Protein AF-A0A3B0YFP9-F1 (afdb_monomer_lite)

Radius of gyration: 20.04 Å; chains: 1; bounding box: 49×16×54 Å

pLDDT: mean 88.62, std 4.92, range [62.31, 92.88]

Sequence (75 aa):
MATLAEKWYSDGQEKGLEKGLEKGREEGREEGERNLFKQIIQRRYDVDVLPAWAEQAVNAASKAQIESWTRKSFD

Organism: NCBI:txid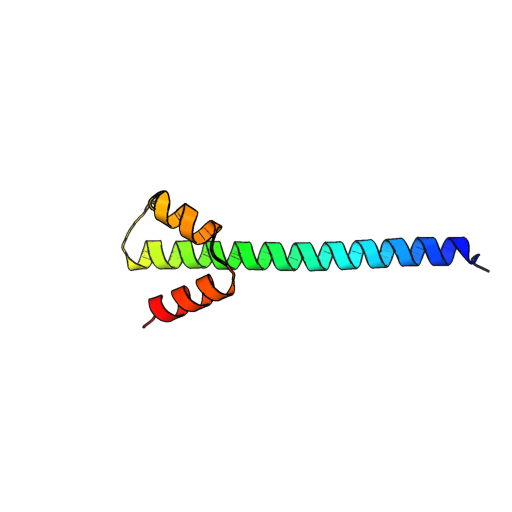652676

Foldseek 3Di:
DDDPVNVVVVVVVVVVVVVVVVVVVVVVVLVVLLVVLVVLCCVLVVNPDDPPVVNVCSVPDDPVVSVVVVVVSVD

Structure (mmCIF, N/CA/C/O backbone):
data_AF-A0A3B0YFP9-F1
#
_entry.id   AF-A0A3B0YFP9-F1
#
loop_
_atom_site.group_PDB
_atom_site.id
_atom_site.type_symbol
_atom_site.label_atom_id
_atom_site.label_alt_id
_atom_site.label_comp_id
_atom_site.label_asym_id
_atom_site.label_entity_id
_atom_site.label_seq_id
_atom_site.pdbx_PDB_ins_code
_atom_site.Cartn_x
_atom_site.Cartn_y
_atom_site.Cartn_z
_atom_site.occupancy
_atom_site.B_iso_or_equiv
_atom_site.auth_seq_id
_atom_site.auth_comp_id
_atom_site.auth_asym_id
_atom_site.auth_atom_id
_atom_site.pdbx_PDB_model_num
ATOM 1 N N . MET A 1 1 ? 33.109 -10.457 -32.513 1.00 62.31 1 MET A N 1
ATOM 2 C CA . MET A 1 1 ? 33.193 -9.510 -31.382 1.00 62.31 1 MET A CA 1
ATOM 3 C C . MET A 1 1 ? 31.873 -8.769 -31.342 1.00 62.31 1 MET A C 1
ATOM 5 O O . MET A 1 1 ? 31.502 -8.249 -32.386 1.00 62.31 1 MET A O 1
ATOM 9 N N . ALA A 1 2 ? 31.151 -8.788 -30.220 1.00 68.50 2 ALA A N 1
ATOM 10 C CA . ALA A 1 2 ? 29.919 -8.010 -30.101 1.00 68.50 2 ALA A CA 1
ATOM 11 C C . ALA A 1 2 ? 30.253 -6.520 -30.253 1.00 68.50 2 ALA A C 1
ATOM 13 O O . ALA A 1 2 ? 31.232 -6.030 -29.683 1.00 68.50 2 ALA A O 1
ATOM 14 N N . THR A 1 3 ? 29.482 -5.827 -31.075 1.00 85.50 3 THR A N 1
ATOM 15 C CA . THR A 1 3 ? 29.627 -4.398 -31.327 1.00 85.50 3 THR A CA 1
ATOM 16 C C . THR A 1 3 ? 29.284 -3.604 -30.069 1.00 85.50 3 THR A C 1
ATOM 18 O O . THR A 1 3 ? 28.533 -4.050 -29.198 1.00 85.50 3 THR A O 1
ATOM 21 N N . LEU A 1 4 ? 29.819 -2.386 -29.970 1.00 84.19 4 LEU A N 1
ATOM 22 C CA . LEU A 1 4 ? 29.477 -1.476 -28.879 1.00 84.19 4 LEU A CA 1
ATOM 23 C C . LEU A 1 4 ? 27.951 -1.262 -28.802 1.00 84.19 4 LEU A C 1
ATOM 25 O O . LEU A 1 4 ? 27.399 -1.241 -27.711 1.00 84.19 4 LEU A O 1
ATOM 29 N N . ALA A 1 5 ? 27.259 -1.214 -29.944 1.00 84.12 5 ALA A N 1
ATOM 30 C CA . ALA A 1 5 ? 25.803 -1.083 -30.008 1.00 84.12 5 ALA A CA 1
ATOM 31 C C . ALA A 1 5 ? 25.054 -2.269 -29.370 1.00 84.12 5 ALA A C 1
ATOM 33 O O . ALA A 1 5 ? 24.136 -2.052 -28.582 1.00 84.12 5 ALA A O 1
ATOM 34 N N . GLU A 1 6 ? 25.467 -3.511 -29.643 1.00 84.19 6 GLU A N 1
ATOM 35 C CA . GLU A 1 6 ? 24.862 -4.709 -29.036 1.00 84.19 6 GLU A CA 1
ATOM 36 C C . GLU A 1 6 ? 25.064 -4.735 -27.517 1.00 84.19 6 GLU A C 1
ATOM 38 O O . GLU A 1 6 ? 24.143 -5.068 -26.771 1.00 84.19 6 GLU A O 1
ATOM 43 N N . LYS A 1 7 ? 26.244 -4.313 -27.045 1.00 84.25 7 LYS A N 1
ATOM 44 C CA . LYS A 1 7 ? 26.540 -4.241 -25.610 1.00 84.25 7 LYS A CA 1
ATOM 45 C C . LYS A 1 7 ? 25.676 -3.199 -24.895 1.00 84.25 7 LYS A C 1
ATOM 47 O O . LYS A 1 7 ? 25.151 -3.485 -23.826 1.00 84.25 7 LYS A O 1
ATOM 52 N N . TRP A 1 8 ? 25.501 -2.016 -25.485 1.00 86.81 8 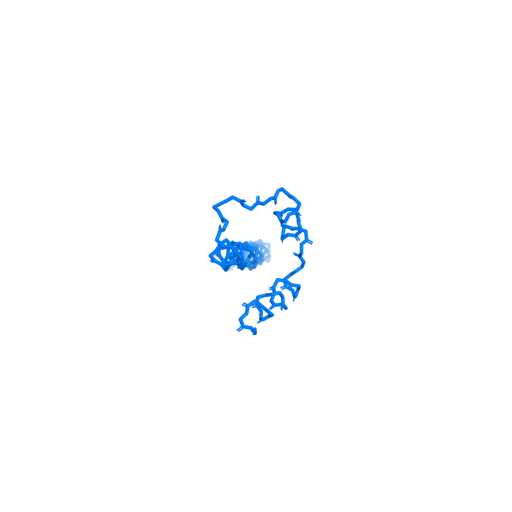TRP A N 1
ATOM 53 C CA . TRP A 1 8 ? 24.640 -0.964 -24.929 1.00 86.81 8 TRP A CA 1
ATOM 54 C C . TRP A 1 8 ? 23.162 -1.363 -24.920 1.00 86.81 8 TRP A C 1
ATOM 56 O O . TRP A 1 8 ? 22.453 -1.065 -23.963 1.00 86.81 8 TRP A O 1
ATOM 66 N N . TYR A 1 9 ? 22.698 -2.054 -25.963 1.00 89.25 9 TYR A N 1
ATOM 67 C CA . TYR A 1 9 ? 21.323 -2.541 -26.029 1.00 89.25 9 TYR A CA 1
ATOM 68 C C . TYR A 1 9 ? 21.046 -3.617 -24.969 1.00 89.25 9 TYR A C 1
ATOM 70 O O . TYR A 1 9 ? 20.050 -3.528 -24.253 1.00 89.25 9 TYR A O 1
ATOM 78 N N . SER A 1 10 ? 21.960 -4.582 -24.812 1.00 86.88 10 SER A N 1
ATOM 79 C CA . SER A 1 10 ? 21.876 -5.622 -23.777 1.00 86.88 10 SER A CA 1
ATOM 80 C C . SER A 1 10 ? 21.882 -5.030 -22.365 1.00 86.88 10 SER A C 1
ATOM 82 O O . SER A 1 10 ? 21.023 -5.363 -21.556 1.00 86.88 10 SER A O 1
ATOM 84 N N . ASP A 1 11 ? 22.802 -4.104 -22.087 1.00 88.56 11 ASP A N 1
ATOM 85 C CA . ASP A 1 11 ? 22.923 -3.439 -20.782 1.00 88.56 11 ASP A CA 1
ATOM 86 C C . ASP A 1 11 ? 21.682 -2.582 -20.461 1.00 88.56 11 ASP A C 1
ATOM 88 O O . ASP A 1 11 ? 21.213 -2.528 -19.325 1.00 88.56 11 ASP A O 1
ATOM 92 N N . GLY A 1 12 ? 21.085 -1.949 -21.478 1.00 89.62 12 GLY A N 1
ATOM 93 C CA . GLY A 1 12 ? 19.820 -1.228 -21.340 1.00 89.62 12 GLY A CA 1
ATOM 94 C C . GLY A 1 12 ? 18.640 -2.142 -20.993 1.00 89.62 12 GLY A C 1
ATOM 95 O O . GLY A 1 12 ? 17.819 -1.779 -20.148 1.00 89.62 12 GLY A O 1
ATOM 96 N N . GLN A 1 13 ? 18.564 -3.326 -21.606 1.00 91.31 13 GLN A N 1
ATOM 97 C CA . GLN A 1 13 ? 17.527 -4.312 -21.291 1.00 91.31 13 GLN A CA 1
ATOM 98 C C . GLN A 1 13 ? 17.692 -4.895 -19.887 1.00 91.31 13 GLN A C 1
ATOM 100 O O . GLN A 1 13 ? 16.708 -4.946 -19.150 1.00 91.31 13 GLN A O 1
ATOM 105 N N . GLU A 1 14 ? 18.911 -5.275 -19.491 1.00 89.56 14 GLU A N 1
ATOM 106 C CA . GLU A 1 14 ? 19.187 -5.786 -18.142 1.00 89.56 14 GLU A CA 1
ATOM 107 C C . GLU A 1 14 ? 18.815 -4.757 -17.073 1.00 89.56 14 GLU A C 1
ATOM 109 O O . GLU A 1 14 ? 18.040 -5.062 -16.169 1.00 89.56 14 GLU A O 1
ATOM 114 N N . LYS A 1 15 ? 19.258 -3.503 -17.230 1.00 90.06 15 LYS A N 1
ATOM 115 C CA . LYS A 1 15 ? 18.913 -2.416 -16.299 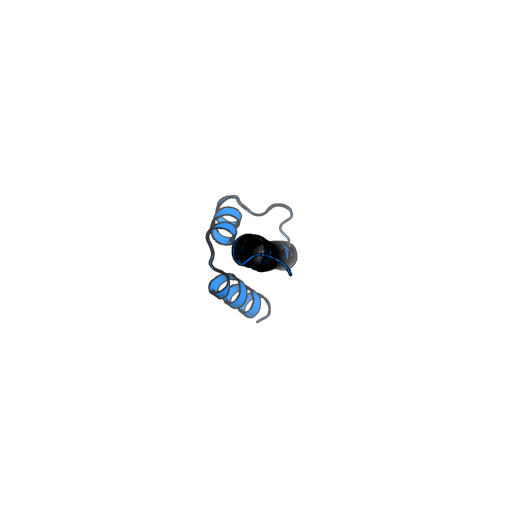1.00 90.06 15 LYS A CA 1
ATOM 116 C C . LYS A 1 15 ? 17.417 -2.118 -16.265 1.00 90.06 15 LYS A C 1
ATOM 118 O O . LYS A 1 15 ? 16.887 -1.750 -15.219 1.00 90.06 15 LYS A O 1
ATOM 123 N N . GLY A 1 16 ? 16.735 -2.215 -17.406 1.00 90.69 16 GLY A N 1
ATOM 124 C CA . GLY A 1 16 ? 15.287 -2.032 -17.482 1.00 90.69 16 GLY A CA 1
ATOM 125 C C . GLY A 1 16 ? 14.538 -3.124 -16.721 1.00 90.69 16 GLY A C 1
ATOM 126 O O . GLY A 1 16 ? 13.633 -2.823 -15.941 1.00 90.69 16 GLY A O 1
ATOM 127 N N . LEU A 1 17 ? 14.953 -4.377 -16.909 1.00 92.88 17 LEU A N 1
ATOM 128 C CA . LEU A 1 17 ? 14.379 -5.530 -16.229 1.00 92.88 17 LEU A CA 1
ATOM 129 C C . LEU A 1 17 ? 14.635 -5.478 -14.719 1.00 92.88 17 LEU A C 1
ATOM 131 O O . LEU A 1 17 ? 13.702 -5.662 -13.943 1.00 92.88 17 LEU A O 1
ATOM 135 N N . GLU A 1 18 ? 15.864 -5.173 -14.304 1.00 92.19 18 GLU A N 1
ATOM 136 C CA . GLU A 1 18 ? 16.248 -5.069 -12.893 1.00 92.19 18 GLU A CA 1
ATOM 137 C C . GLU A 1 18 ? 15.419 -4.003 -12.167 1.00 92.19 18 GLU A C 1
ATOM 139 O O . GLU A 1 18 ? 14.783 -4.297 -11.156 1.00 92.19 18 GLU A O 1
ATOM 144 N N . LYS A 1 19 ? 15.316 -2.796 -12.741 1.00 90.69 19 LYS A N 1
ATOM 145 C CA . LYS A 1 19 ? 14.478 -1.720 -12.188 1.00 90.69 19 LYS A CA 1
ATOM 146 C C . LYS A 1 19 ? 13.000 -2.098 -12.131 1.00 90.69 19 LYS A C 1
ATOM 148 O O . LYS A 1 19 ? 12.311 -1.738 -11.178 1.00 90.69 19 LYS A O 1
ATOM 153 N N . GLY A 1 20 ? 12.497 -2.799 -13.149 1.00 91.06 20 GLY A N 1
ATOM 154 C CA . GLY A 1 20 ? 11.111 -3.265 -13.185 1.00 91.06 20 GLY A CA 1
ATOM 155 C C . GLY A 1 20 ? 10.815 -4.283 -12.084 1.00 91.06 20 GLY A C 1
ATOM 156 O O . GLY A 1 20 ? 9.809 -4.163 -11.387 1.00 91.06 20 GLY A O 1
ATOM 157 N N . LEU A 1 21 ? 11.716 -5.248 -11.892 1.00 92.56 21 LEU A N 1
ATOM 158 C CA . LEU A 1 21 ? 11.610 -6.260 -10.844 1.00 92.56 21 LEU A CA 1
ATOM 159 C C . LEU A 1 21 ? 11.715 -5.646 -9.448 1.00 92.56 21 LEU A C 1
ATOM 161 O O . LEU A 1 21 ? 10.930 -6.001 -8.571 1.00 92.56 21 LEU A O 1
ATOM 165 N N . GLU A 1 22 ? 12.650 -4.719 -9.237 1.00 92.56 22 GLU A N 1
ATOM 166 C CA . GLU A 1 22 ? 12.815 -4.038 -7.954 1.00 92.56 22 GLU A CA 1
ATOM 167 C C . GLU A 1 22 ? 11.560 -3.244 -7.581 1.00 92.56 22 GLU A C 1
ATOM 169 O O . GLU A 1 22 ? 11.011 -3.440 -6.494 1.00 92.56 22 GLU A O 1
ATOM 174 N N . LYS A 1 23 ? 11.048 -2.437 -8.518 1.00 90.31 23 LYS A N 1
ATOM 175 C CA . LYS A 1 23 ? 9.830 -1.652 -8.315 1.00 90.31 23 LYS A CA 1
ATOM 176 C C . LYS A 1 23 ? 8.611 -2.541 -8.061 1.00 90.31 23 LYS A C 1
ATOM 178 O O . LYS A 1 23 ? 7.879 -2.305 -7.106 1.00 90.31 23 LYS A O 1
ATOM 183 N N . GLY A 1 24 ? 8.422 -3.596 -8.857 1.00 91.00 24 GLY A N 1
ATOM 184 C CA . GLY A 1 24 ? 7.305 -4.527 -8.668 1.00 91.00 24 GLY A CA 1
ATOM 185 C C . GLY A 1 24 ? 7.370 -5.265 -7.328 1.00 91.00 24 GLY A C 1
ATOM 186 O O . GLY A 1 24 ? 6.350 -5.469 -6.671 1.00 91.00 24 GLY A O 1
ATOM 187 N N . ARG A 1 25 ? 8.576 -5.626 -6.874 1.00 92.31 25 ARG A N 1
ATOM 188 C CA . ARG A 1 25 ? 8.778 -6.247 -5.560 1.00 92.31 25 ARG A CA 1
ATOM 189 C C . ARG A 1 25 ? 8.463 -5.281 -4.420 1.00 92.31 25 ARG A C 1
ATOM 191 O O . ARG A 1 25 ? 7.907 -5.704 -3.409 1.00 92.31 25 ARG A O 1
ATOM 198 N N . GLU A 1 26 ? 8.838 -4.013 -4.555 1.00 90.25 26 GLU A N 1
ATOM 199 C CA . GLU A 1 26 ? 8.540 -2.986 -3.558 1.00 90.25 26 GLU A CA 1
ATOM 200 C C . GLU A 1 26 ? 7.036 -2.700 -3.474 1.00 90.25 26 GLU A C 1
ATOM 202 O O . GLU A 1 26 ? 6.476 -2.791 -2.381 1.00 90.25 26 GLU A O 1
ATOM 207 N N . GLU A 1 27 ? 6.373 -2.476 -4.612 1.00 88.69 27 GLU A N 1
ATOM 208 C CA . GLU A 1 27 ? 4.921 -2.268 -4.688 1.00 88.69 27 GLU A CA 1
ATOM 209 C C . GLU A 1 27 ? 4.150 -3.460 -4.099 1.00 88.69 27 GLU A C 1
ATOM 211 O O . GLU A 1 27 ? 3.287 -3.276 -3.239 1.00 88.69 27 GLU A O 1
ATOM 216 N N . GLY A 1 28 ? 4.521 -4.693 -4.468 1.00 90.56 28 GLY A N 1
ATOM 217 C CA . GLY A 1 28 ? 3.887 -5.899 -3.927 1.00 90.56 28 GLY A CA 1
ATOM 218 C C . GLY A 1 28 ? 4.084 -6.059 -2.416 1.00 90.56 28 GLY A C 1
ATOM 219 O O . GLY A 1 28 ? 3.193 -6.537 -1.710 1.00 90.56 28 GLY A O 1
ATOM 220 N N . ARG A 1 29 ? 5.232 -5.623 -1.884 1.00 89.62 29 ARG A N 1
ATOM 221 C CA . ARG A 1 29 ? 5.491 -5.637 -0.440 1.00 89.62 29 ARG A CA 1
ATOM 222 C C . ARG A 1 29 ? 4.638 -4.601 0.292 1.00 89.62 29 ARG A C 1
ATOM 224 O O . ARG A 1 29 ? 4.093 -4.921 1.345 1.00 89.62 29 ARG A O 1
ATOM 231 N N . GLU A 1 30 ? 4.498 -3.394 -0.253 1.00 89.44 30 GLU A N 1
ATOM 232 C CA . GLU A 1 30 ? 3.632 -2.362 0.329 1.00 89.44 30 GLU A CA 1
ATOM 233 C C . GLU A 1 30 ? 2.156 -2.766 0.322 1.00 89.44 30 GLU A C 1
ATOM 235 O O . GLU A 1 30 ? 1.454 -2.582 1.318 1.00 89.44 30 GLU A O 1
ATOM 240 N N . GLU A 1 31 ? 1.674 -3.332 -0.785 1.00 90.38 31 GLU A N 1
ATOM 241 C CA . GLU A 1 31 ? 0.305 -3.836 -0.878 1.00 90.38 31 GLU A CA 1
ATOM 242 C C . GLU A 1 31 ? 0.063 -4.967 0.133 1.00 90.38 31 GLU A C 1
ATOM 244 O O . GLU A 1 31 ? -0.943 -4.964 0.847 1.00 90.38 31 GLU A O 1
ATOM 249 N N . GLY A 1 32 ? 1.025 -5.886 0.271 1.00 91.31 32 GLY A N 1
ATOM 250 C CA . GLY A 1 32 ? 0.994 -6.944 1.279 1.00 91.31 32 GLY A CA 1
ATOM 251 C C . GLY A 1 32 ? 0.916 -6.410 2.713 1.00 91.31 32 GLY A C 1
ATOM 252 O O . GLY A 1 32 ? 0.087 -6.876 3.494 1.00 91.31 32 GLY A O 1
ATOM 253 N N . GLU A 1 33 ? 1.726 -5.406 3.060 1.00 91.19 33 GLU A N 1
ATOM 254 C CA . GLU A 1 33 ? 1.705 -4.766 4.385 1.00 91.19 33 GLU A CA 1
ATOM 255 C C . GLU A 1 33 ? 0.361 -4.079 4.673 1.00 91.19 33 GLU A C 1
ATOM 257 O O . GLU A 1 33 ? -0.201 -4.255 5.758 1.00 91.19 33 GLU A O 1
ATOM 262 N N . ARG A 1 34 ? -0.205 -3.352 3.697 1.00 91.12 34 ARG A N 1
ATOM 263 C CA . ARG A 1 34 ? -1.536 -2.732 3.822 1.00 91.12 34 ARG A CA 1
ATOM 264 C C . ARG A 1 34 ? -2.622 -3.784 4.036 1.00 91.12 34 ARG A C 1
ATOM 266 O O . ARG A 1 34 ? -3.449 -3.634 4.934 1.00 91.12 34 ARG A O 1
ATOM 273 N N . ASN A 1 35 ? -2.608 -4.860 3.251 1.00 91.38 35 ASN A N 1
ATOM 274 C CA . ASN A 1 35 ? -3.586 -5.944 3.360 1.00 91.38 35 ASN A CA 1
ATOM 275 C C . ASN A 1 35 ? -3.480 -6.687 4.698 1.00 91.38 35 ASN A C 1
ATOM 277 O O . ASN A 1 35 ? -4.505 -7.013 5.299 1.00 91.38 35 ASN A O 1
ATOM 281 N N . LEU A 1 36 ? -2.264 -6.907 5.202 1.00 91.00 36 LEU A N 1
ATOM 282 C CA . LEU A 1 36 ? -2.056 -7.486 6.528 1.00 91.00 36 LEU A CA 1
ATOM 283 C C . LEU A 1 36 ? -2.618 -6.573 7.623 1.00 91.00 36 LEU A C 1
ATOM 285 O O . LEU A 1 36 ? -3.329 -7.042 8.511 1.00 91.00 36 LEU A O 1
ATOM 289 N N . PHE A 1 37 ? -2.349 -5.268 7.540 1.00 90.69 37 PHE A N 1
ATOM 290 C CA . PHE A 1 37 ? -2.881 -4.300 8.493 1.00 90.69 37 PHE A CA 1
ATOM 291 C C . PHE A 1 37 ? -4.417 -4.272 8.489 1.00 90.69 37 PHE A C 1
ATOM 293 O O . PHE A 1 37 ? -5.016 -4.298 9.564 1.00 90.69 37 PHE A O 1
ATOM 300 N N . LYS A 1 38 ? -5.059 -4.327 7.308 1.00 90.75 38 LYS A N 1
ATOM 301 C CA . LYS A 1 38 ? -6.525 -4.462 7.179 1.00 90.75 38 LYS A CA 1
ATOM 302 C C . LYS A 1 38 ? -7.053 -5.700 7.918 1.00 90.75 38 LYS A C 1
ATOM 304 O O . LYS A 1 38 ? -8.013 -5.590 8.675 1.00 90.75 38 LYS A O 1
ATOM 309 N N . GLN A 1 39 ? -6.394 -6.851 7.783 1.00 90.75 39 GLN A N 1
ATOM 310 C CA . GLN A 1 39 ? -6.800 -8.070 8.495 1.00 90.75 39 GLN A CA 1
ATOM 311 C C . GLN A 1 39 ? -6.630 -7.958 10.017 1.00 90.75 39 GLN A C 1
ATOM 313 O O . GLN A 1 39 ? -7.467 -8.462 10.766 1.00 90.75 39 GLN A O 1
ATOM 318 N N . ILE A 1 40 ? -5.565 -7.300 10.489 1.00 90.06 40 ILE A N 1
ATOM 319 C CA . ILE A 1 40 ? -5.329 -7.086 11.925 1.00 90.06 40 ILE A CA 1
ATOM 32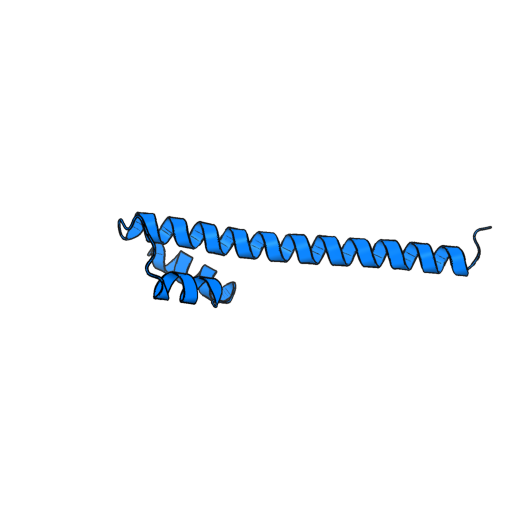0 C C . ILE A 1 40 ? -6.453 -6.244 12.526 1.00 90.06 40 ILE A C 1
ATOM 322 O O . ILE A 1 40 ? -7.017 -6.632 13.545 1.00 90.06 40 ILE A O 1
ATOM 326 N N . ILE A 1 41 ? -6.809 -5.121 11.899 1.00 90.50 41 ILE A N 1
ATOM 327 C CA . ILE A 1 41 ? -7.862 -4.238 12.418 1.00 90.50 41 ILE A CA 1
ATOM 328 C C . ILE A 1 41 ? -9.256 -4.866 12.300 1.00 90.50 41 ILE A C 1
ATOM 330 O O . ILE A 1 41 ? -10.037 -4.733 13.237 1.00 90.50 41 ILE A O 1
ATOM 334 N N . GLN A 1 42 ? -9.548 -5.615 11.229 1.00 90.94 42 GLN A N 1
ATOM 335 C CA . GLN A 1 42 ? -10.793 -6.389 11.117 1.00 90.94 42 GLN A CA 1
ATOM 336 C C . GLN A 1 42 ? -10.937 -7.374 12.279 1.00 90.94 42 GLN A C 1
ATOM 338 O O . GLN A 1 42 ? -11.965 -7.398 12.945 1.00 90.94 42 GLN A O 1
ATOM 343 N N . ARG A 1 43 ? -9.874 -8.129 12.590 1.00 90.12 43 ARG A N 1
ATOM 344 C CA . ARG A 1 43 ? -9.882 -9.080 13.712 1.00 90.12 43 ARG A CA 1
ATOM 345 C C . ARG A 1 43 ? -9.894 -8.400 15.079 1.00 90.12 43 ARG A C 1
ATOM 347 O O . ARG A 1 43 ? -10.563 -8.884 15.980 1.00 90.12 43 ARG A O 1
ATOM 354 N N . ARG A 1 44 ? -9.143 -7.308 15.263 1.00 87.50 44 ARG A N 1
ATOM 355 C CA . ARG A 1 44 ? -9.026 -6.620 16.563 1.00 87.50 44 ARG A CA 1
ATOM 356 C C . ARG A 1 44 ? -10.331 -5.944 16.966 1.00 87.50 44 ARG A C 1
ATOM 358 O O . ARG A 1 44 ? -10.687 -5.972 18.138 1.00 87.50 44 ARG A O 1
ATOM 365 N N . TYR A 1 45 ? -10.999 -5.308 16.009 1.00 87.25 45 TYR A N 1
ATOM 366 C CA . TYR A 1 45 ? -12.232 -4.566 16.259 1.00 87.25 45 TYR A CA 1
ATOM 367 C C . TYR A 1 45 ? -13.496 -5.391 15.987 1.00 87.25 45 TYR A C 1
ATOM 369 O O . TYR A 1 45 ? -14.585 -4.846 16.129 1.00 87.25 45 TYR A O 1
ATOM 377 N N . ASP A 1 46 ? -13.348 -6.671 15.626 1.00 88.62 46 ASP A N 1
ATOM 378 C CA . ASP A 1 46 ? -14.443 -7.583 15.263 1.00 88.62 46 ASP A CA 1
ATOM 379 C C . ASP A 1 46 ? -15.356 -6.989 14.176 1.00 88.62 46 ASP A C 1
ATOM 381 O O . ASP A 1 46 ? -16.576 -6.901 14.296 1.00 88.62 46 ASP A O 1
ATOM 385 N N . VAL A 1 47 ? -14.719 -6.484 13.117 1.00 86.56 47 VAL A N 1
ATOM 386 C CA . VAL A 1 47 ? -15.381 -5.823 11.992 1.00 86.56 47 VAL A CA 1
ATOM 387 C C . VAL A 1 47 ? -15.154 -6.645 10.728 1.00 86.56 47 VAL A C 1
ATOM 389 O O . VAL A 1 47 ? -14.027 -6.742 10.247 1.00 86.56 47 VAL A O 1
ATOM 392 N N . ASP A 1 48 ? -16.232 -7.164 10.137 1.00 83.69 48 ASP A N 1
ATOM 393 C CA . ASP A 1 48 ? -16.169 -7.903 8.867 1.00 83.69 48 ASP A CA 1
ATOM 394 C C . ASP A 1 48 ? -15.770 -7.001 7.690 1.00 83.69 48 ASP A C 1
ATOM 396 O O . ASP A 1 48 ? -14.938 -7.361 6.853 1.00 83.69 48 ASP A O 1
ATOM 400 N N . VAL A 1 49 ? -16.334 -5.790 7.634 1.00 86.56 49 VAL A N 1
ATOM 401 C CA . VAL A 1 49 ? -16.119 -4.836 6.539 1.00 86.56 49 VAL A CA 1
ATOM 402 C C . VAL A 1 49 ? -15.553 -3.534 7.078 1.00 86.56 49 VAL A C 1
ATOM 404 O O . VAL A 1 49 ? -16.206 -2.810 7.829 1.00 86.56 49 VAL A O 1
ATOM 407 N N . LEU A 1 50 ? -14.335 -3.215 6.650 1.00 86.31 50 LEU A N 1
ATOM 408 C CA . LEU A 1 50 ? -13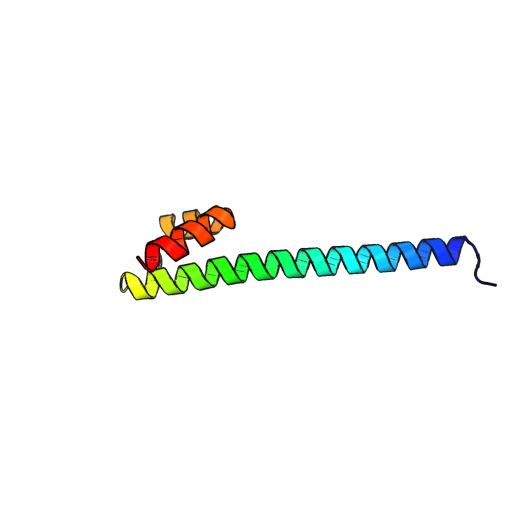.694 -1.951 6.979 1.00 86.31 50 LEU A CA 1
ATOM 409 C C . LEU A 1 50 ? -14.528 -0.770 6.460 1.00 86.31 50 LEU A C 1
ATOM 411 O O . LEU A 1 50 ? -14.868 -0.737 5.276 1.00 86.31 50 LEU A O 1
ATOM 415 N N . PRO A 1 51 ? -14.841 0.225 7.309 1.00 90.69 51 PRO A N 1
ATOM 416 C CA . PRO A 1 51 ? -15.510 1.435 6.857 1.00 90.69 51 PRO A CA 1
ATOM 417 C C . PRO A 1 51 ? -14.718 2.126 5.743 1.00 90.69 51 PRO A C 1
ATOM 419 O O . PRO A 1 51 ? -13.487 2.174 5.790 1.00 90.69 51 PRO A O 1
ATOM 422 N N . ALA A 1 52 ? -15.416 2.748 4.790 1.00 89.81 52 ALA A N 1
ATOM 423 C CA . ALA A 1 52 ? -14.788 3.391 3.631 1.00 89.81 52 ALA A CA 1
ATOM 424 C C . ALA A 1 52 ? -13.701 4.417 4.011 1.00 89.81 52 ALA A C 1
ATOM 426 O O . ALA A 1 52 ? -12.662 4.493 3.359 1.00 89.81 52 ALA A O 1
ATOM 427 N N . TRP A 1 53 ? -13.901 5.168 5.100 1.00 91.44 53 TRP A N 1
ATOM 428 C CA . TRP A 1 53 ? -12.910 6.128 5.595 1.00 91.44 53 TRP A CA 1
ATOM 429 C C . TRP A 1 53 ? -11.620 5.444 6.076 1.00 91.44 53 TRP A C 1
ATOM 431 O O . TRP A 1 53 ? -10.530 5.979 5.879 1.00 91.44 53 TRP A O 1
ATOM 441 N N . ALA A 1 54 ? -11.727 4.258 6.681 1.00 89.31 54 ALA A N 1
ATOM 442 C CA . ALA A 1 54 ? -10.588 3.504 7.193 1.00 89.31 54 ALA A CA 1
ATOM 443 C C . ALA A 1 54 ? -9.815 2.859 6.042 1.00 89.31 54 ALA A C 1
ATOM 445 O O . ALA A 1 54 ? -8.588 2.900 6.013 1.00 89.31 54 ALA A O 1
ATOM 446 N N . GLU A 1 55 ? -10.527 2.336 5.044 1.00 89.44 55 GLU A N 1
ATOM 447 C CA . GLU A 1 55 ? -9.903 1.822 3.831 1.00 89.44 55 GLU A CA 1
ATOM 448 C C . GLU A 1 55 ? -9.153 2.917 3.058 1.00 89.44 55 GLU A C 1
ATOM 450 O O . GLU A 1 55 ? -7.997 2.723 2.679 1.00 89.44 55 GLU A O 1
ATOM 455 N N . GLN A 1 56 ? -9.761 4.094 2.889 1.00 91.56 56 GLN A N 1
ATOM 456 C CA . GLN A 1 56 ? -9.092 5.247 2.286 1.00 91.56 56 GLN A CA 1
ATOM 457 C C . GLN A 1 56 ? -7.864 5.683 3.090 1.00 91.56 56 GLN A C 1
ATOM 459 O O . GLN A 1 56 ? -6.821 5.956 2.497 1.00 91.56 56 GLN A O 1
ATOM 464 N N . ALA A 1 57 ? -7.952 5.696 4.422 1.00 91.62 57 ALA A N 1
ATOM 465 C CA . ALA A 1 57 ? -6.822 6.033 5.280 1.00 91.62 57 ALA A CA 1
ATOM 466 C C . ALA A 1 57 ? -5.660 5.038 5.129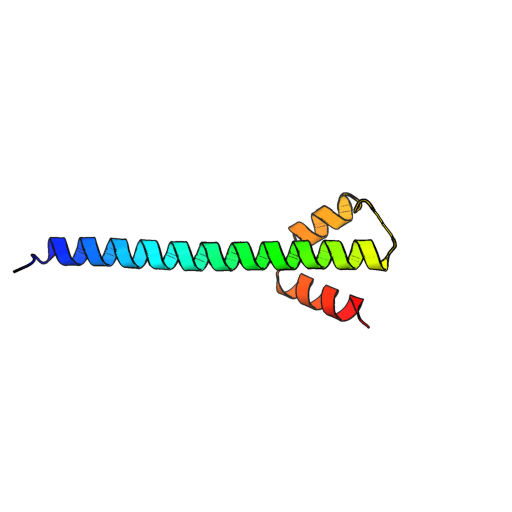 1.00 91.62 57 ALA A C 1
ATOM 468 O O . ALA A 1 57 ? -4.513 5.462 5.035 1.00 91.62 57 ALA A O 1
ATOM 469 N N . VAL A 1 58 ? -5.938 3.731 5.050 1.00 90.38 58 VAL A N 1
ATOM 470 C CA . VAL A 1 58 ? -4.914 2.691 4.837 1.00 90.38 58 VAL A CA 1
ATOM 471 C C . VAL A 1 58 ? -4.292 2.784 3.443 1.00 90.38 58 VAL A C 1
ATOM 473 O O . VAL A 1 58 ? -3.078 2.645 3.301 1.00 90.38 58 VAL A O 1
ATOM 476 N N . ASN A 1 59 ? -5.097 3.050 2.414 1.00 89.38 59 ASN A N 1
ATOM 477 C CA . ASN A 1 59 ? -4.604 3.170 1.042 1.00 89.38 59 ASN A CA 1
ATOM 478 C C . ASN A 1 59 ? -3.756 4.440 0.845 1.00 89.38 59 ASN A C 1
ATOM 480 O O . ASN A 1 59 ? -2.755 4.399 0.136 1.00 89.38 59 ASN A O 1
ATOM 484 N N . ALA A 1 60 ? -4.124 5.552 1.491 1.00 91.38 60 ALA A N 1
ATOM 485 C CA . ALA A 1 60 ? -3.370 6.807 1.448 1.00 91.38 60 ALA A CA 1
ATOM 486 C C . ALA A 1 60 ? -2.160 6.833 2.402 1.00 91.38 60 ALA A C 1
ATOM 488 O O . ALA A 1 60 ? -1.313 7.721 2.299 1.00 91.38 60 ALA A O 1
ATOM 489 N N . ALA A 1 61 ? -2.072 5.889 3.341 1.00 91.38 61 ALA A N 1
ATOM 490 C CA . ALA A 1 61 ? -0.981 5.833 4.299 1.00 91.38 61 ALA A CA 1
ATOM 491 C C . ALA A 1 61 ? 0.340 5.418 3.636 1.00 91.38 61 ALA A C 1
ATOM 493 O O . ALA A 1 61 ? 0.420 4.498 2.811 1.00 91.38 61 ALA A O 1
ATOM 494 N N . SER A 1 62 ? 1.404 6.089 4.069 1.00 90.50 62 SER A N 1
ATOM 495 C CA . SER A 1 62 ? 2.774 5.674 3.794 1.00 90.50 62 SER A CA 1
ATOM 496 C C . SER A 1 62 ? 3.114 4.391 4.549 1.00 90.50 62 SER A C 1
ATOM 498 O O . SER A 1 62 ? 2.562 4.098 5.615 1.00 90.50 62 SER A O 1
ATOM 500 N N . LYS A 1 63 ? 4.104 3.662 4.038 1.00 88.44 63 LYS A N 1
ATOM 501 C CA . LYS A 1 63 ? 4.634 2.455 4.671 1.00 88.44 63 LYS A CA 1
ATOM 502 C C . LYS A 1 63 ? 4.972 2.653 6.160 1.00 88.44 63 LYS A C 1
ATOM 504 O O . LYS A 1 63 ? 4.579 1.862 7.012 1.00 88.44 63 LYS A O 1
ATOM 509 N N . ALA A 1 64 ? 5.640 3.760 6.492 1.00 90.62 64 ALA A N 1
ATOM 510 C CA . ALA A 1 64 ? 6.015 4.087 7.867 1.00 90.62 64 ALA A CA 1
ATOM 511 C C . ALA A 1 64 ? 4.797 4.287 8.790 1.00 90.62 64 ALA A C 1
ATOM 513 O O . ALA A 1 64 ? 4.835 3.906 9.962 1.00 90.62 64 ALA A O 1
ATOM 514 N N . GLN A 1 65 ? 3.703 4.858 8.271 1.00 91.94 65 GLN A N 1
ATOM 515 C CA . GLN A 1 65 ? 2.458 5.005 9.029 1.00 91.94 65 GLN A CA 1
ATOM 516 C C . GLN A 1 65 ? 1.808 3.645 9.289 1.00 91.94 65 GLN A C 1
ATOM 518 O O . GLN A 1 65 ? 1.446 3.377 10.432 1.00 91.94 65 GLN A O 1
ATOM 523 N N . ILE A 1 66 ? 1.733 2.771 8.277 1.00 91.12 66 ILE A N 1
ATOM 524 C CA . ILE A 1 66 ? 1.199 1.408 8.429 1.00 91.12 66 ILE A CA 1
ATOM 525 C C . ILE A 1 66 ? 2.004 0.614 9.461 1.00 91.12 66 ILE A C 1
ATOM 527 O O . ILE A 1 66 ? 1.416 -0.001 10.351 1.00 91.12 66 ILE A O 1
ATOM 531 N N . GLU A 1 67 ? 3.337 0.673 9.419 1.00 90.94 67 GLU A N 1
ATOM 532 C CA . GLU A 1 67 ? 4.183 0.023 10.427 1.00 90.94 67 GLU A CA 1
ATOM 533 C C . GLU A 1 67 ? 3.937 0.582 11.839 1.00 90.94 67 GLU A C 1
ATOM 535 O O . GLU A 1 67 ? 3.875 -0.175 12.810 1.00 90.94 67 GLU A O 1
ATOM 540 N N . SER A 1 68 ? 3.784 1.905 11.974 1.00 92.25 68 SER A N 1
ATOM 541 C CA . SER A 1 68 ? 3.501 2.546 13.264 1.00 92.25 68 SER A CA 1
ATOM 542 C C . SER A 1 68 ? 2.138 2.132 13.820 1.00 92.25 68 SER A C 1
ATOM 544 O O . SER A 1 68 ? 2.034 1.777 14.995 1.00 92.25 68 SER A O 1
ATOM 546 N N . TRP A 1 69 ? 1.098 2.137 12.983 1.00 91.94 69 TRP A N 1
ATOM 547 C CA . TRP A 1 69 ? -0.246 1.705 13.365 1.00 91.94 69 TRP A CA 1
ATOM 548 C C . TRP A 1 69 ? -0.285 0.223 13.718 1.00 91.94 69 TRP A C 1
ATOM 550 O O . TRP A 1 69 ? -0.934 -0.151 14.691 1.00 91.94 69 TRP A O 1
ATOM 560 N N . THR A 1 70 ? 0.447 -0.607 12.974 1.00 89.19 70 THR A N 1
ATOM 561 C CA . THR A 1 70 ? 0.566 -2.044 13.237 1.00 89.19 70 THR A CA 1
ATOM 562 C C . THR A 1 70 ? 1.157 -2.289 14.622 1.00 89.19 70 THR A C 1
ATOM 564 O O . THR A 1 70 ? 0.555 -3.013 15.405 1.00 89.19 70 THR A O 1
ATOM 567 N N . ARG A 1 71 ? 2.270 -1.629 14.983 1.00 90.19 71 ARG A N 1
ATOM 568 C CA . ARG A 1 71 ? 2.868 -1.754 16.330 1.00 90.19 71 ARG A CA 1
ATOM 569 C C . ARG A 1 71 ? 1.888 -1.344 17.430 1.00 90.19 71 ARG A C 1
ATOM 571 O O . ARG A 1 71 ? 1.632 -2.130 18.330 1.00 90.19 71 ARG A O 1
ATOM 578 N N . LYS A 1 72 ? 1.249 -0.178 17.283 1.00 88.62 72 LYS A N 1
ATOM 579 C CA . LYS A 1 72 ? 0.221 0.315 18.221 1.00 88.62 72 LYS A CA 1
ATOM 580 C C . LYS A 1 72 ? -1.032 -0.563 18.292 1.00 88.62 72 LYS A C 1
ATOM 582 O O . LYS A 1 72 ? -1.850 -0.393 19.189 1.00 88.62 72 LYS A O 1
ATOM 587 N N . SER A 1 73 ? -1.239 -1.442 17.312 1.00 83.69 73 SER A N 1
ATOM 588 C CA . SER A 1 73 ? -2.364 -2.378 17.320 1.00 83.69 73 SER A CA 1
ATOM 589 C C . SER A 1 73 ? -2.099 -3.607 18.192 1.00 83.69 73 SER A C 1
ATOM 591 O O . SER A 1 73 ? -3.052 -4.297 18.549 1.00 83.69 73 SER A O 1
ATOM 593 N N . PHE A 1 74 ? -0.833 -3.873 18.528 1.00 78.19 74 PHE A N 1
ATOM 594 C CA . PHE A 1 74 ? -0.411 -4.978 19.390 1.00 78.19 74 PHE A CA 1
ATOM 595 C C . PHE A 1 74 ? -0.053 -4.549 20.819 1.00 78.19 74 PHE A C 1
ATOM 597 O O . PHE A 1 74 ? -0.011 -5.416 21.689 1.00 78.19 74 PHE A O 1
ATOM 604 N N . ASP A 1 75 ? 0.171 -3.252 21.049 1.00 75.88 75 ASP A N 1
ATOM 605 C CA . ASP A 1 75 ? 0.160 -2.641 22.388 1.00 75.88 75 ASP A CA 1
ATOM 606 C C . ASP A 1 75 ? -1.280 -2.546 22.936 1.00 75.88 75 ASP A C 1
ATOM 608 O O . ASP A 1 75 ? -1.461 -2.802 24.147 1.00 75.88 75 ASP A O 1
#

Secondary structure (DSSP, 8-state):
---HHHHHHHHHHHHHHHHHHHHHHHHHHHHHHHHHHHHHHHHHHT-SS--HHHHHHHHH--HHHHHHHHHHHH-